Protein AF-A0A6P0YPB2-F1 (afdb_monomer_lite)

Structure (mmCIF, N/CA/C/O backbone):
data_AF-A0A6P0YPB2-F1
#
_entry.id   AF-A0A6P0YPB2-F1
#
loop_
_atom_site.group_PDB
_atom_site.id
_atom_site.type_symbol
_atom_site.label_atom_id
_atom_site.label_alt_id
_atom_site.label_comp_id
_atom_site.label_asym_id
_atom_site.label_entity_id
_atom_site.label_seq_id
_atom_site.pdbx_PDB_ins_code
_atom_site.Cartn_x
_atom_site.Cartn_y
_atom_site.Cartn_z
_atom_site.occupancy
_atom_site.B_iso_or_equiv
_atom_site.auth_seq_id
_atom_site.auth_comp_id
_atom_site.auth_asym_id
_atom_site.auth_atom_id
_atom_site.pdbx_PDB_model_num
ATOM 1 N N . ALA A 1 1 ? -18.492 -6.030 -13.893 1.00 47.81 1 ALA A N 1
ATOM 2 C CA . ALA A 1 1 ? -18.766 -5.772 -12.462 1.00 47.81 1 ALA A CA 1
ATOM 3 C C . ALA A 1 1 ? -17.529 -5.130 -11.842 1.00 47.81 1 ALA A C 1
ATOM 5 O O . ALA A 1 1 ? -16.441 -5.463 -12.289 1.00 47.81 1 ALA A O 1
ATOM 6 N N . LYS A 1 2 ? -17.660 -4.211 -10.874 1.00 74.00 2 LYS A N 1
ATOM 7 C CA . LYS A 1 2 ? -16.508 -3.718 -10.097 1.00 74.00 2 LYS A CA 1
ATOM 8 C C . LYS A 1 2 ? -16.236 -4.744 -8.982 1.00 74.00 2 LYS A C 1
ATOM 10 O O . LYS A 1 2 ? -17.021 -4.775 -8.036 1.00 74.00 2 LYS A O 1
ATOM 15 N N . PRO A 1 3 ? -15.212 -5.608 -9.094 1.00 81.25 3 PRO A N 1
ATOM 16 C CA . PRO A 1 3 ? -15.148 -6.856 -8.326 1.00 81.25 3 PRO A CA 1
ATOM 17 C C . PRO A 1 3 ? -15.041 -6.658 -6.804 1.00 81.25 3 PRO A C 1
ATOM 19 O O . PRO A 1 3 ? -15.487 -7.515 -6.053 1.00 81.25 3 PRO A O 1
ATOM 22 N N . VAL A 1 4 ? -14.535 -5.509 -6.344 1.00 94.19 4 VAL A N 1
ATOM 23 C CA . VAL A 1 4 ? -14.344 -5.214 -4.909 1.00 94.19 4 VAL A CA 1
ATOM 24 C C . VAL A 1 4 ? -15.489 -4.388 -4.302 1.00 94.19 4 VAL A C 1
ATOM 26 O O . VAL A 1 4 ? -15.605 -4.308 -3.085 1.00 94.19 4 VAL A O 1
ATOM 29 N N . MET A 1 5 ? -16.387 -3.798 -5.103 1.00 96.19 5 MET A N 1
ATOM 30 C CA . MET A 1 5 ? -17.449 -2.928 -4.559 1.00 96.19 5 MET A CA 1
ATOM 31 C C . MET A 1 5 ? -18.395 -3.631 -3.574 1.00 96.19 5 MET A C 1
ATOM 33 O O . MET A 1 5 ? -18.682 -3.035 -2.541 1.00 96.19 5 MET A O 1
ATOM 37 N N . PRO A 1 6 ? -18.818 -4.893 -3.795 1.00 96.56 6 PRO A N 1
ATOM 38 C CA . PRO A 1 6 ? -19.621 -5.600 -2.797 1.00 96.56 6 PRO A CA 1
ATOM 39 C C . PRO A 1 6 ? -18.890 -5.788 -1.458 1.00 96.56 6 PRO A C 1
ATOM 41 O O . PRO A 1 6 ? -19.513 -5.727 -0.399 1.00 96.56 6 PRO A O 1
ATOM 44 N N . ILE A 1 7 ? -17.565 -5.987 -1.493 1.00 97.06 7 ILE A N 1
ATOM 45 C CA . ILE A 1 7 ? -16.723 -6.082 -0.291 1.00 97.06 7 ILE A CA 1
ATOM 46 C C . ILE A 1 7 ? -16.692 -4.723 0.418 1.00 97.06 7 ILE A C 1
ATOM 48 O O . ILE A 1 7 ? -16.933 -4.648 1.621 1.00 97.06 7 ILE A O 1
ATOM 52 N N . PHE A 1 8 ? -16.465 -3.643 -0.330 1.00 97.50 8 PHE A N 1
ATOM 53 C CA . PHE A 1 8 ? -16.495 -2.280 0.199 1.00 97.50 8 PHE A CA 1
ATOM 54 C C . PHE A 1 8 ? -17.836 -1.950 0.870 1.00 97.50 8 PHE A C 1
ATOM 56 O O . PHE A 1 8 ? -17.861 -1.579 2.039 1.00 97.50 8 PHE A O 1
ATOM 63 N N . GLU A 1 9 ? -18.956 -2.152 0.173 1.00 96.88 9 GLU A N 1
ATOM 64 C CA . GLU A 1 9 ? -20.307 -1.850 0.669 1.00 96.88 9 GLU A CA 1
ATOM 65 C C . GLU A 1 9 ? -20.684 -2.681 1.904 1.00 96.88 9 GLU A C 1
ATOM 67 O O . GLU A 1 9 ? -21.421 -2.212 2.775 1.00 96.88 9 GLU A O 1
ATOM 72 N N . LYS A 1 10 ? -20.183 -3.920 2.004 1.00 97.44 10 LYS A N 1
ATOM 73 C CA . LYS A 1 10 ? -20.331 -4.765 3.198 1.00 97.44 10 LYS A CA 1
ATOM 74 C C . LYS A 1 10 ? -19.641 -4.127 4.405 1.00 97.44 10 LYS A C 1
ATOM 76 O O . LYS A 1 10 ? -20.263 -4.014 5.460 1.00 97.44 10 LYS A O 1
ATOM 81 N N . HIS A 1 11 ? -18.381 -3.722 4.254 1.00 98.25 11 HIS A N 1
ATOM 82 C CA . HIS A 1 11 ? -17.545 -3.265 5.370 1.00 98.25 11 HIS A CA 1
ATOM 83 C C . HIS A 1 11 ? -17.770 -1.801 5.747 1.00 98.25 11 HIS A C 1
ATOM 85 O O . HIS A 1 11 ? -17.749 -1.473 6.932 1.00 98.25 11 HIS A O 1
ATOM 91 N N . GLN A 1 12 ? -18.084 -0.933 4.780 1.00 97.19 12 GLN A N 1
ATOM 92 C CA . GLN A 1 12 ? -18.343 0.494 5.007 1.00 97.19 12 GLN A CA 1
ATOM 93 C C . GLN A 1 12 ? -19.475 0.739 6.021 1.00 97.19 12 GLN A C 1
ATOM 95 O O . GLN A 1 12 ? -19.460 1.736 6.737 1.00 97.19 12 GLN A O 1
ATOM 100 N N . LYS A 1 13 ? -20.432 -0.191 6.143 1.00 96.75 13 LYS A N 1
ATOM 101 C CA . LYS A 1 13 ? -21.529 -0.117 7.126 1.00 96.75 13 LYS A CA 1
ATOM 102 C C . LYS A 1 13 ? -21.042 -0.055 8.577 1.00 96.75 13 LYS A C 1
ATOM 104 O O . LYS A 1 13 ? -21.693 0.586 9.392 1.00 96.75 13 LYS A O 1
ATOM 109 N N . ASN A 1 14 ? -19.918 -0.709 8.880 1.00 97.25 14 ASN A N 1
ATOM 110 C CA . ASN A 1 14 ? -19.324 -0.755 10.222 1.00 97.25 14 ASN A CA 1
ATOM 111 C C . ASN A 1 14 ? -18.044 0.090 10.336 1.00 97.25 14 ASN A C 1
ATOM 113 O O . ASN A 1 14 ? -17.525 0.276 11.432 1.00 97.25 14 ASN A O 1
ATOM 117 N N . LEU A 1 15 ? -17.526 0.587 9.210 1.00 97.56 15 LEU A N 1
ATOM 118 C CA . LEU A 1 15 ? -16.287 1.356 9.109 1.00 97.56 15 LEU A CA 1
ATOM 119 C C . LEU A 1 15 ? -16.591 2.720 8.461 1.00 97.56 15 LEU A C 1
ATOM 121 O O . LEU A 1 15 ? -16.384 2.887 7.255 1.00 97.56 15 LEU A O 1
ATOM 125 N N . PRO A 1 16 ? -17.122 3.692 9.229 1.00 96.12 16 PRO A N 1
ATOM 126 C CA . PRO A 1 16 ? -17.513 4.992 8.696 1.00 96.12 16 PRO A CA 1
ATOM 127 C C . PRO A 1 16 ? -16.297 5.802 8.237 1.00 96.12 16 PRO A C 1
ATOM 129 O O . PRO A 1 16 ? -15.174 5.582 8.699 1.00 96.12 16 PRO A O 1
ATOM 132 N N . TRP A 1 17 ? -16.546 6.773 7.355 1.00 96.88 17 TRP A N 1
ATOM 133 C CA . TRP A 1 17 ? -15.514 7.638 6.784 1.00 96.88 17 TRP A CA 1
ATOM 134 C C . TRP A 1 17 ? -14.694 8.355 7.867 1.00 96.88 17 TRP A C 1
ATOM 136 O O . TRP A 1 17 ? -15.245 9.016 8.746 1.00 96.88 17 TRP A O 1
ATOM 146 N N . GLY A 1 18 ? -13.367 8.249 7.778 1.00 95.25 18 GLY A N 1
ATOM 147 C CA . GLY A 1 18 ? -12.412 8.735 8.780 1.00 95.25 18 GLY A CA 1
ATOM 148 C C . GLY A 1 18 ? -12.200 10.253 8.839 1.00 95.25 18 GLY A C 1
ATOM 149 O O . GLY A 1 18 ? -11.283 10.701 9.529 1.00 95.25 18 GLY A O 1
ATOM 150 N N . GLY A 1 19 ? -13.001 11.044 8.123 1.00 93.94 19 GLY A N 1
ATOM 151 C CA . GLY A 1 19 ? -12.907 12.507 8.085 1.00 93.94 19 GLY A CA 1
ATOM 152 C C . GLY A 1 19 ? -11.908 13.017 7.048 1.00 93.94 19 GLY A C 1
ATOM 153 O O . GLY A 1 19 ? -11.763 12.416 5.984 1.00 93.94 19 GLY A O 1
ATOM 154 N N . ASP A 1 20 ? -11.242 14.130 7.352 1.00 93.75 20 ASP A N 1
ATOM 155 C CA . ASP A 1 20 ? -10.365 14.826 6.406 1.00 93.75 20 ASP A CA 1
ATOM 156 C C . ASP A 1 20 ? -9.314 13.902 5.789 1.00 93.75 20 ASP A C 1
ATOM 158 O O . ASP A 1 20 ? -8.707 13.058 6.463 1.00 93.75 20 ASP A O 1
ATOM 162 N N . PHE A 1 21 ? -9.116 14.086 4.485 1.00 90.19 21 PHE A N 1
ATOM 163 C CA . PHE A 1 21 ? -8.234 13.278 3.667 1.00 90.19 21 PHE A CA 1
ATOM 164 C C . PHE A 1 21 ? -7.451 14.175 2.693 1.00 90.19 21 PHE A C 1
ATOM 166 O O . PHE A 1 21 ? -8.079 15.003 2.027 1.00 90.19 21 PHE A O 1
ATOM 173 N N . PRO A 1 22 ? -6.114 14.043 2.588 1.00 89.19 22 PRO A N 1
ATOM 174 C CA . PRO A 1 22 ? -5.307 14.915 1.736 1.00 89.19 22 PRO A CA 1
ATOM 175 C C . PRO A 1 22 ? -5.737 14.843 0.267 1.00 89.19 22 PRO A C 1
ATOM 177 O O . PRO A 1 22 ? -5.792 13.761 -0.316 1.00 89.19 22 PRO A O 1
ATOM 180 N N . GLU A 1 23 ? -6.015 15.996 -0.345 1.00 90.00 23 GLU A N 1
ATOM 181 C CA . GLU A 1 23 ? -6.486 16.074 -1.735 1.00 90.00 23 GLU A CA 1
ATOM 182 C C . GLU A 1 23 ? -5.468 15.485 -2.720 1.00 90.00 23 GLU A C 1
ATOM 184 O O . GLU A 1 23 ? -5.815 14.666 -3.566 1.00 90.00 23 GLU A O 1
ATOM 189 N N . GLU A 1 24 ? -4.186 15.803 -2.533 1.00 89.94 24 GLU A N 1
ATOM 190 C CA . GLU A 1 24 ? -3.077 15.272 -3.338 1.00 89.94 24 GLU A CA 1
ATOM 191 C C . GLU A 1 24 ? -2.980 13.738 -3.320 1.00 89.94 24 GLU A C 1
ATOM 193 O O . GLU A 1 24 ? -2.527 13.134 -4.298 1.00 89.94 24 GLU A O 1
ATOM 198 N N . ALA A 1 25 ? -3.446 13.101 -2.240 1.00 91.31 25 ALA A N 1
ATOM 199 C CA . ALA A 1 25 ? -3.422 11.657 -2.086 1.00 91.31 25 ALA A CA 1
ATOM 200 C C . ALA A 1 25 ? -4.564 10.979 -2.856 1.00 91.31 25 ALA A C 1
ATOM 202 O O . ALA A 1 25 ? -4.420 9.818 -3.232 1.00 91.31 25 ALA A O 1
ATOM 203 N N . GLN A 1 26 ? -5.680 11.677 -3.115 1.00 92.38 2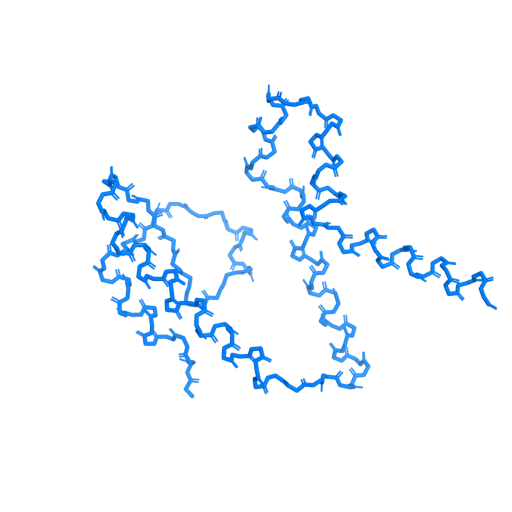6 GLN A N 1
ATOM 204 C CA . GLN A 1 26 ? -6.927 11.090 -3.635 1.00 92.38 26 GLN A CA 1
ATOM 205 C C . GLN A 1 26 ? -6.733 10.315 -4.940 1.00 92.38 26 GLN A C 1
ATOM 207 O O . GLN A 1 26 ? -7.339 9.262 -5.120 1.00 92.38 26 GLN A O 1
ATOM 212 N N . GLN A 1 27 ? -5.840 10.786 -5.814 1.00 94.31 27 GLN A N 1
ATOM 213 C CA . GLN A 1 27 ? -5.534 10.140 -7.094 1.00 94.31 27 GLN A CA 1
ATOM 214 C C . GLN A 1 27 ? -5.000 8.700 -6.960 1.00 94.31 27 GLN A C 1
ATOM 216 O O . GLN A 1 27 ? -5.053 7.936 -7.921 1.00 94.31 27 GLN A O 1
ATOM 221 N N . PHE A 1 28 ? -4.488 8.322 -5.784 1.00 95.31 28 PHE A N 1
ATOM 222 C CA . PHE A 1 28 ? -3.923 6.998 -5.519 1.00 95.31 28 PHE A CA 1
ATOM 223 C C . PHE A 1 28 ? -4.916 6.025 -4.874 1.00 95.31 28 PHE A C 1
ATOM 225 O O . PHE A 1 28 ? -4.569 4.868 -4.636 1.00 95.31 28 PHE A O 1
ATOM 232 N N . PHE A 1 29 ? -6.148 6.460 -4.594 1.00 94.69 29 PHE A N 1
ATOM 233 C CA . PHE A 1 29 ? -7.158 5.636 -3.935 1.00 94.69 29 PHE A CA 1
ATOM 234 C C . PHE A 1 29 ? -8.278 5.250 -4.893 1.00 94.69 29 PHE A C 1
ATOM 236 O O . PHE A 1 29 ? -8.797 6.052 -5.667 1.00 94.69 29 PHE A O 1
ATOM 243 N N . SER A 1 30 ? -8.667 3.977 -4.833 1.00 95.06 30 SER A N 1
ATOM 244 C CA . SER A 1 30 ? -9.773 3.461 -5.637 1.00 95.06 30 SER A CA 1
ATOM 245 C C . SER A 1 30 ? -11.136 3.887 -5.066 1.00 95.06 30 SER A C 1
ATOM 247 O O . SER A 1 30 ? -11.234 4.214 -3.882 1.00 95.06 30 SER A O 1
ATOM 249 N N . PRO A 1 31 ? -12.231 3.759 -5.840 1.00 94.75 31 PRO A N 1
ATOM 250 C CA . PRO A 1 31 ? -13.591 3.936 -5.322 1.00 94.75 31 PRO A CA 1
ATOM 251 C C . PRO A 1 31 ? -13.966 3.004 -4.157 1.00 94.75 31 PRO A C 1
ATOM 253 O O . PRO A 1 31 ? -14.949 3.261 -3.474 1.00 94.75 31 PRO A O 1
ATOM 256 N N . ALA A 1 32 ? -13.211 1.921 -3.944 1.00 96.31 32 ALA A N 1
ATOM 257 C CA . ALA A 1 32 ? -13.395 0.962 -2.857 1.00 96.31 32 ALA A CA 1
ATOM 258 C C . ALA A 1 32 ? -12.432 1.227 -1.680 1.00 96.31 32 ALA A C 1
ATOM 260 O O . ALA A 1 32 ? -12.021 0.294 -0.991 1.00 96.31 32 ALA A 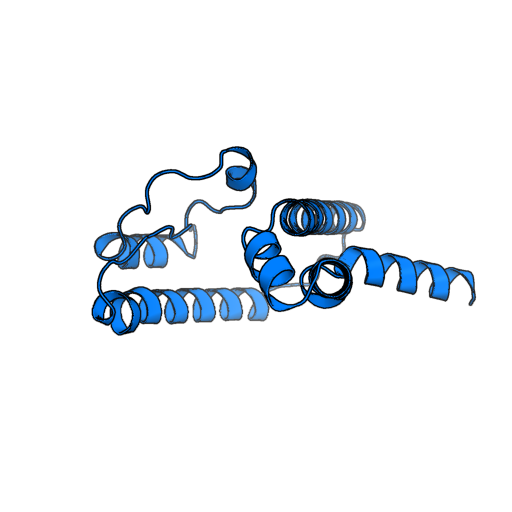O 1
ATOM 261 N N . PHE A 1 33 ? -12.008 2.474 -1.469 1.00 96.06 33 PHE A N 1
ATOM 262 C CA . PHE A 1 33 ? -11.111 2.844 -0.376 1.00 96.06 33 PHE A CA 1
ATOM 263 C C . PHE A 1 33 ? -11.837 2.904 0.976 1.00 96.06 33 PHE A C 1
ATOM 265 O O . PHE A 1 33 ? -12.722 3.733 1.181 1.00 96.06 33 PHE A O 1
ATOM 272 N N . LEU A 1 34 ? -11.423 2.053 1.921 1.00 96.94 34 LEU A N 1
ATOM 273 C CA . LEU A 1 34 ? -11.868 2.105 3.315 1.00 96.94 34 LEU A CA 1
ATOM 274 C C . LEU A 1 34 ? -10.929 2.982 4.153 1.00 96.94 34 LEU A C 1
ATOM 276 O O . LEU A 1 34 ? -9.889 2.528 4.626 1.00 96.94 34 LEU A O 1
ATOM 280 N N . TRP A 1 35 ? -11.333 4.234 4.358 1.00 96.81 35 TRP A N 1
ATOM 281 C CA . TRP A 1 35 ? -10.710 5.166 5.297 1.00 96.81 35 TRP A CA 1
ATOM 282 C C . TRP A 1 35 ? -11.585 5.329 6.531 1.00 96.81 35 TRP A C 1
ATOM 284 O O . TRP A 1 35 ? -12.720 5.792 6.429 1.00 96.81 35 TRP A O 1
ATOM 294 N N . THR A 1 36 ? -11.063 4.974 7.701 1.00 97.19 36 THR A N 1
ATOM 295 C CA . THR A 1 36 ? -11.817 5.012 8.956 1.00 97.19 36 THR A CA 1
ATOM 296 C C . THR A 1 36 ? -10.886 5.234 10.146 1.00 97.19 36 THR A C 1
ATOM 298 O O . THR A 1 36 ? -9.691 4.948 10.068 1.00 97.19 36 THR A O 1
ATOM 301 N N . ARG A 1 37 ? -11.426 5.757 11.251 1.00 96.44 37 ARG A N 1
ATOM 302 C CA . ARG A 1 37 ? -10.699 6.002 12.508 1.00 96.44 37 ARG A CA 1
ATOM 303 C C . ARG A 1 37 ? -11.473 5.379 13.678 1.00 96.44 37 ARG A C 1
ATOM 305 O O . ARG A 1 37 ? -12.212 6.095 14.353 1.00 96.44 37 ARG A O 1
ATOM 312 N N . PRO A 1 38 ? -11.366 4.059 13.905 1.00 95.44 38 PRO A N 1
ATOM 313 C CA . PRO A 1 38 ? -12.070 3.400 14.998 1.00 95.44 38 PRO A CA 1
ATOM 314 C C . PRO A 1 38 ? -11.546 3.902 16.348 1.00 95.44 38 PRO A C 1
ATOM 316 O O . PRO A 1 38 ? -10.339 4.039 16.532 1.00 95.44 38 PRO A O 1
ATOM 319 N N . SER A 1 39 ? -12.447 4.165 17.293 1.00 93.25 39 SER A N 1
ATOM 320 C CA . SER A 1 39 ? -12.099 4.592 18.656 1.00 93.25 39 SER A CA 1
ATOM 321 C C . SER A 1 39 ? -11.922 3.428 19.631 1.00 93.25 39 SER A C 1
ATOM 323 O O . SER A 1 39 ? -11.299 3.593 20.675 1.00 93.25 39 SER A O 1
ATOM 325 N N . GLU A 1 40 ? -12.478 2.260 19.306 1.00 95.94 40 GLU A N 1
ATOM 326 C CA . GLU A 1 40 ? -12.489 1.081 20.170 1.00 95.94 40 GLU A CA 1
ATOM 327 C C . GLU A 1 40 ? -11.630 -0.040 19.588 1.00 95.94 40 GLU A C 1
ATOM 329 O O . GLU A 1 40 ? -11.745 -0.376 18.406 1.00 95.94 40 GLU A O 1
ATOM 334 N N . THR A 1 41 ? -10.827 -0.684 20.439 1.00 96.56 41 THR A N 1
ATOM 335 C CA . THR A 1 41 ? -10.003 -1.841 20.056 1.00 96.56 41 THR A CA 1
ATOM 336 C C . THR A 1 41 ? -10.843 -2.969 19.464 1.00 96.56 41 THR A C 1
ATOM 338 O O . THR A 1 41 ? -10.455 -3.555 18.457 1.00 96.56 41 THR A O 1
ATOM 341 N N . LEU A 1 42 ? -12.037 -3.216 20.015 1.00 97.44 42 LEU A N 1
ATOM 342 C CA . LEU A 1 42 ? -12.926 -4.273 19.534 1.00 97.44 42 LEU A CA 1
ATOM 343 C C . LEU A 1 42 ? -13.314 -4.077 18.060 1.00 97.44 42 LEU A C 1
ATOM 345 O O . LEU A 1 42 ? -13.379 -5.049 17.310 1.00 97.44 42 LEU A O 1
ATOM 349 N N . ALA A 1 43 ? -13.524 -2.834 17.615 1.00 97.12 43 ALA A N 1
ATOM 350 C CA . ALA A 1 43 ? -13.827 -2.538 16.215 1.00 97.12 43 ALA A CA 1
ATOM 351 C C . ALA A 1 43 ? -12.636 -2.845 15.289 1.00 97.12 43 ALA A C 1
ATOM 353 O O . ALA A 1 43 ? -12.833 -3.248 14.141 1.00 97.12 43 ALA A O 1
ATOM 354 N N . VAL A 1 44 ? -11.403 -2.700 15.786 1.00 97.62 44 VAL A N 1
ATOM 355 C CA . VAL A 1 44 ? -10.188 -3.078 15.052 1.00 97.62 44 VAL A CA 1
ATOM 356 C C . VAL A 1 44 ? -10.067 -4.600 14.959 1.00 97.62 44 VAL A C 1
ATOM 358 O O . VAL A 1 44 ? -9.910 -5.147 13.869 1.00 97.62 44 VAL A O 1
ATOM 361 N N . GLU A 1 45 ? -10.201 -5.290 16.090 1.00 98.06 45 GLU A N 1
ATOM 362 C CA . GLU A 1 45 ? -10.068 -6.750 16.188 1.00 98.06 45 GLU A CA 1
ATOM 363 C C . GLU A 1 45 ? -11.164 -7.511 15.430 1.00 98.06 45 GLU A C 1
ATOM 365 O O . GLU A 1 45 ? -10.968 -8.664 15.052 1.00 98.06 45 GLU A O 1
ATOM 370 N N . THR A 1 46 ? -12.308 -6.867 15.182 1.00 98.12 46 THR A N 1
ATOM 371 C CA . THR A 1 46 ? -13.442 -7.457 14.462 1.00 98.12 46 THR A CA 1
ATOM 372 C C . THR A 1 46 ? -13.614 -6.844 13.074 1.00 98.12 46 THR A C 1
ATOM 374 O O . THR A 1 46 ? -13.209 -7.440 12.082 1.00 98.12 46 THR A O 1
ATOM 377 N N . HIS A 1 47 ? -14.198 -5.651 12.961 1.00 98.25 47 HIS A N 1
ATOM 378 C CA . HIS A 1 47 ? -14.596 -5.064 11.680 1.00 98.25 47 HIS A CA 1
ATOM 379 C C . HIS A 1 47 ? -13.411 -4.743 10.766 1.00 98.25 47 HIS A C 1
ATOM 381 O O . HIS A 1 47 ? -13.458 -5.073 9.581 1.00 98.25 47 HIS A O 1
ATOM 387 N N . VAL A 1 48 ? -12.340 -4.143 11.298 1.00 98.44 48 VAL A N 1
ATOM 388 C CA . VAL A 1 48 ? -11.136 -3.865 10.495 1.00 98.44 48 VAL A CA 1
ATOM 389 C C . VAL A 1 48 ? -10.448 -5.167 10.100 1.00 98.44 48 VAL A C 1
ATOM 391 O O . VAL A 1 48 ? -10.051 -5.312 8.947 1.00 98.44 48 VAL A O 1
ATOM 394 N N . PHE A 1 49 ? -10.344 -6.134 11.015 1.00 98.56 49 PHE A N 1
ATOM 395 C CA . PHE A 1 49 ? -9.727 -7.425 10.719 1.00 98.56 49 PHE A CA 1
ATOM 396 C C . PHE A 1 49 ? -10.498 -8.226 9.656 1.00 98.56 49 PHE A C 1
ATOM 398 O O . PHE A 1 49 ? -9.892 -8.786 8.742 1.00 98.56 49 PHE A O 1
ATOM 405 N N . GLU A 1 50 ? -11.831 -8.242 9.708 1.00 98.62 50 GLU A N 1
ATOM 406 C CA . GLU A 1 50 ? -12.654 -8.864 8.664 1.00 98.62 50 GLU A CA 1
ATOM 407 C C . GLU A 1 50 ? -12.511 -8.145 7.315 1.00 98.62 50 GLU A C 1
ATOM 409 O O . GLU A 1 50 ? -12.367 -8.803 6.283 1.00 98.62 50 GLU A O 1
ATOM 414 N N . ALA A 1 51 ? -12.483 -6.807 7.306 1.00 98.44 51 ALA A N 1
ATOM 415 C CA . ALA A 1 51 ? -12.234 -6.037 6.088 1.00 98.44 51 ALA A CA 1
ATOM 416 C C . ALA A 1 51 ? -10.849 -6.335 5.501 1.00 98.44 51 ALA A C 1
ATOM 418 O O . ALA A 1 51 ? -10.726 -6.568 4.299 1.00 98.44 51 ALA A O 1
ATOM 419 N N . PHE A 1 52 ? -9.819 -6.405 6.346 1.00 98.56 52 PHE A N 1
ATOM 420 C CA . PHE A 1 52 ? -8.464 -6.770 5.947 1.00 98.56 52 PHE A CA 1
ATOM 421 C C . PHE A 1 52 ? -8.426 -8.136 5.251 1.00 98.56 52 PHE A C 1
ATOM 423 O O . PHE A 1 52 ? -7.888 -8.239 4.148 1.00 98.56 52 PHE A O 1
ATOM 430 N N . LYS A 1 53 ? -9.038 -9.169 5.847 1.00 98.56 53 LYS A N 1
ATOM 431 C CA . LYS A 1 53 ? -9.079 -10.518 5.259 1.00 98.56 53 LYS A CA 1
ATOM 432 C C . LYS A 1 53 ? -9.775 -10.533 3.901 1.00 98.56 53 LYS A C 1
ATOM 434 O O . LYS A 1 53 ? -9.241 -11.110 2.958 1.00 98.56 53 LYS A O 1
ATOM 439 N N . ASP A 1 54 ? -10.938 -9.894 3.783 1.00 98.38 54 ASP A N 1
ATOM 440 C CA . ASP A 1 54 ? -11.697 -9.892 2.528 1.00 98.38 54 ASP A CA 1
ATOM 441 C C . ASP A 1 54 ? -10.950 -9.150 1.406 1.00 98.38 54 ASP A C 1
ATOM 443 O O . ASP A 1 54 ? -10.886 -9.644 0.278 1.00 98.38 54 ASP A O 1
ATOM 447 N N . TYR A 1 55 ? -10.336 -7.997 1.703 1.00 98.12 55 TYR A N 1
ATOM 448 C CA . TYR A 1 55 ? -9.522 -7.263 0.726 1.00 98.12 55 TYR A CA 1
ATOM 449 C C . TYR A 1 55 ? -8.265 -8.041 0.330 1.00 98.12 55 TYR A C 1
ATOM 451 O O . TYR A 1 55 ? -7.917 -8.069 -0.852 1.00 98.12 55 TYR A O 1
ATOM 459 N N . LEU A 1 56 ? -7.604 -8.703 1.285 1.00 98.19 56 LEU A N 1
ATOM 460 C CA . LEU A 1 56 ? -6.427 -9.523 1.012 1.00 98.19 56 LEU A CA 1
ATOM 461 C C . LEU A 1 56 ? -6.773 -10.730 0.130 1.00 98.19 56 LEU A C 1
ATOM 463 O O . LEU A 1 56 ? -6.078 -10.983 -0.851 1.00 98.19 56 LEU A O 1
ATOM 467 N N . HIS A 1 57 ? -7.865 -11.442 0.425 1.00 97.94 57 HIS A N 1
ATOM 468 C CA . HIS A 1 57 ? -8.329 -12.548 -0.414 1.00 97.94 57 HIS A CA 1
ATOM 469 C C . HIS A 1 57 ? -8.675 -12.086 -1.832 1.00 97.94 57 HIS A C 1
ATOM 471 O O . HIS A 1 57 ? -8.276 -12.736 -2.798 1.00 97.94 57 HIS A O 1
ATOM 477 N N . ALA A 1 58 ? -9.364 -10.949 -1.974 1.00 97.25 58 ALA A N 1
ATOM 478 C CA . ALA A 1 58 ? -9.669 -10.384 -3.286 1.00 97.25 58 ALA A CA 1
ATOM 479 C C . ALA A 1 58 ? -8.395 -10.014 -4.060 1.00 97.25 58 ALA A C 1
ATOM 481 O O . ALA A 1 58 ? -8.272 -10.346 -5.237 1.00 97.25 58 ALA A O 1
ATOM 482 N N . TYR A 1 59 ? -7.425 -9.379 -3.393 1.00 97.38 59 TYR A N 1
ATOM 483 C CA . TYR A 1 59 ? -6.141 -9.028 -3.995 1.00 97.38 59 TYR A CA 1
ATOM 484 C C . TYR A 1 59 ? -5.375 -10.263 -4.483 1.00 97.38 59 TYR A C 1
ATOM 486 O O . TYR A 1 59 ? -4.938 -10.294 -5.631 1.00 97.38 59 TYR A O 1
ATOM 494 N N . ILE A 1 60 ? -5.270 -11.306 -3.652 1.00 97.94 60 ILE A N 1
ATOM 495 C CA . ILE A 1 60 ? -4.637 -12.578 -4.034 1.00 97.94 60 ILE A CA 1
ATOM 496 C C . ILE A 1 60 ? -5.358 -13.208 -5.231 1.00 97.94 60 ILE A C 1
ATOM 498 O O . ILE A 1 60 ? -4.695 -13.700 -6.143 1.00 97.94 60 ILE A O 1
ATOM 502 N N . GLY A 1 61 ? -6.693 -13.143 -5.271 1.00 97.06 61 GLY A N 1
ATOM 503 C CA . GLY A 1 61 ? -7.475 -13.580 -6.426 1.00 97.06 61 GLY A CA 1
ATOM 504 C C . GLY A 1 61 ? -7.059 -12.851 -7.706 1.00 97.06 61 GLY A C 1
ATOM 505 O O . GLY A 1 61 ? -6.712 -13.504 -8.690 1.00 97.06 61 GLY A O 1
ATOM 506 N N . PHE A 1 62 ? -6.973 -11.515 -7.675 1.00 96.69 62 PHE A N 1
ATOM 507 C CA . PHE A 1 62 ? -6.524 -10.736 -8.837 1.00 96.69 62 PHE A CA 1
ATOM 508 C C . PHE A 1 62 ? -5.104 -11.084 -9.268 1.00 96.69 62 PHE A C 1
ATOM 510 O O . PHE A 1 62 ? -4.856 -11.204 -10.462 1.00 96.69 62 PHE A O 1
ATOM 517 N N . VAL A 1 63 ? -4.184 -11.274 -8.321 1.00 97.38 63 VAL A N 1
ATOM 518 C CA . VAL A 1 63 ? -2.810 -11.691 -8.630 1.00 97.38 63 VAL A CA 1
ATOM 519 C C . VAL A 1 63 ? -2.793 -13.071 -9.290 1.00 97.38 63 VAL A C 1
ATOM 521 O O . VAL A 1 63 ? -2.054 -13.272 -10.248 1.00 97.38 63 VAL A O 1
ATOM 524 N N . SER A 1 64 ? -3.627 -14.005 -8.825 1.00 97.62 64 SER A N 1
ATOM 525 C CA . SER A 1 64 ? -3.698 -15.365 -9.376 1.00 97.62 64 SER A CA 1
ATOM 526 C C . SER A 1 64 ? -4.264 -15.417 -10.800 1.00 97.62 64 SER A C 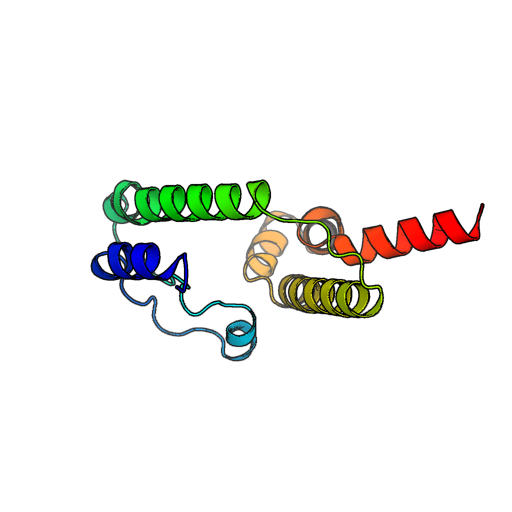1
ATOM 528 O O . SER A 1 64 ? -3.877 -16.274 -11.592 1.00 97.62 64 SER A O 1
ATOM 530 N N . GLU A 1 65 ? -5.156 -14.484 -11.135 1.00 96.88 65 GLU A N 1
ATOM 531 C CA . GLU A 1 65 ? -5.803 -14.378 -12.447 1.00 96.88 65 GLU A CA 1
ATOM 532 C C . GLU A 1 65 ? -5.071 -13.428 -13.407 1.00 96.88 65 GLU A C 1
ATOM 534 O O . GLU A 1 65 ? -5.370 -13.403 -14.607 1.00 96.88 65 GLU A O 1
ATOM 539 N N . ALA A 1 66 ? -4.125 -12.632 -12.899 1.00 97.31 66 ALA A N 1
ATOM 540 C CA . ALA A 1 66 ? -3.399 -11.647 -13.681 1.00 97.31 66 ALA A CA 1
ATOM 541 C C . ALA A 1 66 ? -2.604 -12.316 -14.807 1.00 97.31 66 ALA A C 1
ATOM 543 O O . ALA A 1 66 ? -1.904 -13.311 -14.620 1.00 97.31 66 ALA A O 1
ATOM 544 N N . LYS A 1 67 ? -2.687 -11.724 -15.999 1.00 97.75 67 LYS A N 1
ATOM 545 C CA . LYS A 1 67 ? -1.883 -12.122 -17.156 1.00 97.75 67 LYS A CA 1
ATOM 546 C C . LYS A 1 67 ? -0.762 -11.109 -17.369 1.00 97.75 67 LYS A C 1
ATOM 548 O O . LYS A 1 67 ? -1.000 -9.919 -17.151 1.00 97.75 67 LYS A O 1
ATOM 553 N N . PRO A 1 68 ? 0.426 -11.541 -17.827 1.00 97.75 68 PRO A N 1
ATOM 554 C CA . PRO A 1 68 ? 1.497 -10.618 -18.168 1.00 97.75 68 PRO A CA 1
ATOM 555 C C . PRO A 1 68 ? 1.034 -9.575 -19.190 1.00 97.75 68 PRO A C 1
ATOM 557 O O . PRO A 1 68 ? 0.404 -9.914 -20.194 1.00 97.75 68 PRO A O 1
ATOM 560 N N . VAL A 1 69 ? 1.376 -8.313 -18.939 1.00 97.94 69 VAL A N 1
ATOM 561 C CA . VAL A 1 69 ? 1.270 -7.248 -19.939 1.00 97.94 69 VAL A CA 1
ATOM 562 C C . VAL A 1 69 ? 2.521 -7.325 -20.807 1.00 97.94 69 VAL A C 1
ATOM 564 O O . VAL A 1 69 ? 3.631 -7.302 -20.288 1.00 97.94 69 VAL A O 1
ATOM 567 N N . THR A 1 70 ? 2.350 -7.460 -22.120 1.00 97.50 70 THR A N 1
ATOM 568 C CA . THR A 1 70 ? 3.472 -7.613 -23.065 1.00 97.50 70 THR A CA 1
ATOM 569 C C . THR A 1 70 ? 3.632 -6.427 -24.006 1.00 97.50 70 THR A C 1
ATOM 571 O O . THR A 1 70 ? 4.618 -6.364 -24.732 1.00 97.50 70 THR A O 1
ATOM 574 N N . ASP A 1 71 ? 2.662 -5.513 -24.034 1.00 98.19 71 ASP A N 1
ATOM 575 C CA . ASP A 1 71 ? 2.743 -4.300 -24.842 1.00 98.19 71 ASP A CA 1
ATOM 576 C C . ASP A 1 71 ? 3.774 -3.328 -24.237 1.00 98.19 71 ASP A C 1
ATOM 578 O O . ASP A 1 71 ? 3.602 -2.913 -23.086 1.00 98.19 71 ASP A O 1
ATOM 582 N N . PRO A 1 72 ? 4.831 -2.943 -24.976 1.00 97.25 72 PRO A N 1
ATOM 583 C CA . PRO A 1 72 ? 5.871 -2.064 -24.453 1.00 97.25 72 PRO A CA 1
ATOM 584 C C . PRO A 1 72 ? 5.357 -0.694 -24.004 1.00 97.25 72 PRO A C 1
ATOM 586 O O . PRO A 1 72 ? 5.856 -0.164 -23.014 1.00 97.25 72 PRO A O 1
ATOM 589 N N . MET A 1 73 ? 4.365 -0.124 -24.698 1.00 97.69 73 MET A N 1
ATOM 590 C CA . MET A 1 73 ? 3.807 1.179 -24.317 1.00 97.69 73 MET A CA 1
ATOM 591 C C . MET A 1 73 ? 3.039 1.077 -22.997 1.00 97.69 73 MET A C 1
ATOM 593 O O . MET A 1 73 ? 3.303 1.843 -22.074 1.00 97.69 73 MET A O 1
ATOM 597 N N . ALA A 1 74 ? 2.171 0.070 -22.855 1.00 97.81 74 ALA A N 1
ATOM 598 C CA . ALA A 1 74 ? 1.484 -0.191 -21.594 1.00 97.81 74 ALA A CA 1
ATOM 599 C C . ALA A 1 74 ? 2.457 -0.458 -20.432 1.00 97.81 74 ALA A C 1
ATOM 601 O O . ALA A 1 74 ? 2.228 0.009 -19.318 1.00 97.81 74 ALA A O 1
ATOM 602 N N . LEU A 1 75 ? 3.555 -1.181 -20.673 1.00 97.56 75 LEU A N 1
ATOM 603 C CA . LEU A 1 75 ? 4.583 -1.419 -19.657 1.00 97.56 75 LEU A CA 1
ATOM 604 C C . LEU A 1 75 ? 5.259 -0.120 -19.197 1.00 97.56 75 LEU A C 1
ATOM 606 O O . LEU A 1 75 ? 5.438 0.071 -17.995 1.00 97.56 75 LEU A O 1
ATOM 610 N N . GLN A 1 76 ? 5.572 0.791 -20.122 1.00 96.88 76 GLN A N 1
ATOM 611 C CA . GLN A 1 76 ? 6.119 2.111 -19.786 1.00 96.88 76 GLN A CA 1
ATOM 612 C C . GLN A 1 76 ? 5.136 2.940 -18.951 1.00 96.88 76 GLN A C 1
ATOM 614 O O . GLN A 1 76 ? 5.531 3.550 -17.956 1.00 96.88 76 GLN A O 1
ATOM 619 N N . ASP A 1 77 ? 3.852 2.927 -19.310 1.00 98.06 77 ASP A N 1
ATOM 620 C CA . ASP A 1 77 ? 2.816 3.641 -18.563 1.00 98.06 77 ASP A CA 1
ATOM 621 C C . ASP A 1 77 ? 2.628 3.076 -17.146 1.00 98.06 77 ASP A C 1
ATOM 623 O O . ASP A 1 77 ? 2.460 3.842 -16.189 1.00 98.06 77 ASP A O 1
ATOM 627 N N . ILE A 1 78 ? 2.697 1.748 -16.995 1.00 97.75 78 ILE A N 1
ATOM 628 C CA . ILE A 1 78 ? 2.639 1.057 -15.699 1.00 97.75 78 ILE A CA 1
ATOM 629 C C . ILE A 1 78 ? 3.852 1.420 -14.838 1.00 97.75 78 ILE A C 1
ATOM 631 O O . ILE A 1 78 ? 3.663 1.804 -13.682 1.00 97.75 78 ILE A O 1
ATOM 635 N N . GLU A 1 79 ? 5.072 1.357 -15.383 1.00 97.00 79 GLU A N 1
ATOM 636 C CA . GLU A 1 79 ? 6.294 1.752 -14.664 1.00 97.00 79 GLU A CA 1
ATOM 637 C C . GLU A 1 79 ? 6.185 3.208 -14.193 1.00 97.00 79 GLU A C 1
ATOM 639 O O . GLU A 1 79 ? 6.374 3.511 -13.012 1.00 97.00 79 GLU A O 1
ATOM 644 N N . ALA A 1 80 ? 5.792 4.114 -15.092 1.00 97.38 80 ALA A N 1
ATOM 645 C CA . ALA A 1 80 ? 5.628 5.521 -14.766 1.00 97.38 80 ALA A CA 1
ATOM 646 C C . ALA A 1 80 ? 4.561 5.741 -13.678 1.00 97.38 80 ALA A C 1
ATOM 648 O O . ALA A 1 80 ? 4.739 6.594 -12.807 1.00 97.38 80 ALA A O 1
ATOM 649 N N . ALA A 1 81 ? 3.459 4.985 -13.694 1.00 97.19 81 ALA A N 1
ATOM 650 C CA . ALA A 1 81 ? 2.426 5.054 -12.663 1.00 97.19 81 ALA A CA 1
ATOM 651 C C . ALA A 1 81 ? 2.919 4.557 -11.297 1.00 97.19 81 ALA A C 1
ATOM 653 O O . ALA A 1 81 ? 2.678 5.224 -10.287 1.00 97.19 81 ALA A O 1
ATOM 654 N N . GLN A 1 82 ? 3.644 3.436 -11.263 1.00 97.69 82 GLN A N 1
ATOM 655 C CA . GLN A 1 82 ? 4.232 2.902 -10.033 1.00 97.69 82 GLN A CA 1
ATOM 656 C C . GLN A 1 82 ? 5.258 3.873 -9.440 1.00 97.69 82 GLN A C 1
ATOM 658 O O . GLN A 1 82 ? 5.183 4.192 -8.253 1.00 97.69 82 GLN A O 1
ATOM 663 N N . LEU A 1 83 ? 6.146 4.430 -10.270 1.00 97.31 83 LEU A N 1
ATOM 664 C CA . LEU A 1 83 ? 7.115 5.443 -9.845 1.00 97.31 83 LEU A CA 1
ATOM 665 C C . LEU A 1 83 ? 6.436 6.704 -9.300 1.00 97.31 83 LEU A C 1
ATOM 667 O O . LEU A 1 83 ? 6.863 7.225 -8.272 1.00 97.31 83 LEU A O 1
ATOM 671 N N . ARG A 1 84 ? 5.360 7.192 -9.936 1.00 97.00 84 ARG A N 1
ATOM 672 C CA . ARG A 1 84 ? 4.598 8.350 -9.426 1.00 97.00 84 ARG A CA 1
ATOM 673 C C . ARG A 1 84 ? 4.050 8.100 -8.020 1.00 97.00 84 ARG A C 1
ATOM 675 O O . ARG A 1 84 ? 4.203 8.962 -7.158 1.00 97.00 84 ARG A O 1
ATOM 682 N N . TYR A 1 85 ? 3.446 6.935 -7.780 1.00 96.81 85 TYR A N 1
ATOM 683 C CA . TYR A 1 85 ? 2.926 6.580 -6.456 1.00 96.81 85 TYR A CA 1
ATOM 684 C C . TYR A 1 85 ? 4.040 6.454 -5.410 1.00 96.81 85 TYR A C 1
ATOM 686 O O . TYR A 1 85 ? 3.923 7.003 -4.314 1.00 96.81 85 TYR A O 1
ATOM 694 N N . LEU A 1 86 ? 5.136 5.769 -5.746 1.00 96.62 86 LEU A N 1
ATOM 695 C CA . LEU A 1 86 ? 6.234 5.546 -4.807 1.00 96.62 86 LEU A CA 1
ATOM 696 C C . LEU A 1 86 ? 6.984 6.833 -4.468 1.00 96.62 86 LEU A C 1
ATOM 698 O O . LEU A 1 86 ? 7.272 7.053 -3.297 1.00 96.62 86 LEU A O 1
ATOM 702 N N . ARG A 1 87 ? 7.217 7.727 -5.437 1.00 95.94 87 ARG A N 1
ATOM 703 C CA . ARG A 1 87 ? 7.797 9.054 -5.170 1.00 95.94 87 ARG A CA 1
ATOM 704 C C . ARG A 1 87 ? 6.901 9.886 -4.255 1.00 95.94 87 ARG A C 1
ATOM 706 O O . ARG A 1 87 ? 7.395 10.468 -3.295 1.00 95.94 87 ARG A O 1
ATOM 713 N N . TYR A 1 88 ? 5.586 9.888 -4.502 1.00 96.00 88 TYR A N 1
ATOM 714 C CA . TYR A 1 88 ? 4.629 10.563 -3.623 1.00 96.00 88 TYR A CA 1
ATOM 715 C C . TYR A 1 88 ? 4.714 10.034 -2.187 1.00 96.00 88 TYR A C 1
ATOM 717 O O . TYR A 1 88 ? 4.852 10.813 -1.245 1.00 96.00 88 TYR A O 1
ATOM 725 N N . ARG A 1 89 ? 4.681 8.706 -2.014 1.00 96.12 89 ARG A N 1
ATOM 726 C CA . ARG A 1 89 ? 4.800 8.076 -0.697 1.00 96.12 89 ARG A CA 1
ATOM 727 C C . ARG A 1 89 ? 6.141 8.384 -0.043 1.00 96.12 89 ARG A C 1
ATOM 729 O O . ARG A 1 89 ? 6.146 8.795 1.107 1.00 96.12 89 ARG A O 1
ATOM 736 N N . ALA A 1 90 ? 7.248 8.277 -0.769 1.00 95.19 90 ALA A N 1
ATOM 737 C CA . ALA A 1 90 ? 8.570 8.588 -0.245 1.00 95.19 90 ALA A CA 1
ATOM 738 C C . ALA A 1 90 ? 8.692 10.053 0.202 1.00 95.19 90 ALA A C 1
ATOM 740 O O . ALA A 1 90 ? 9.349 10.335 1.195 1.00 95.19 90 ALA A O 1
ATOM 741 N N . GLU A 1 91 ? 8.035 11.005 -0.463 1.00 94.38 91 GLU A N 1
ATOM 742 C CA . GLU A 1 91 ? 8.077 12.418 -0.071 1.00 94.38 91 GLU A CA 1
ATOM 743 C C . GLU A 1 91 ? 7.089 12.768 1.059 1.00 94.3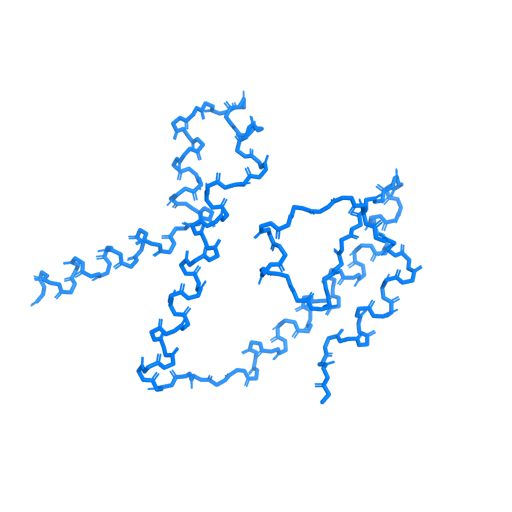8 91 GLU A C 1
ATOM 745 O O . GLU A 1 91 ? 7.397 13.588 1.925 1.00 94.38 91 GLU A O 1
ATOM 750 N N . LYS A 1 92 ? 5.904 12.152 1.078 1.00 93.62 92 LYS A N 1
ATOM 751 C CA . LYS A 1 92 ? 4.796 12.551 1.962 1.00 93.62 92 LYS A CA 1
ATOM 752 C C . LYS A 1 92 ? 4.457 11.533 3.050 1.00 93.62 92 LYS A C 1
ATOM 754 O O . LYS A 1 92 ? 3.427 11.697 3.702 1.00 93.62 92 LYS A O 1
ATOM 759 N N . ASP A 1 93 ? 5.274 10.494 3.262 1.00 92.00 93 ASP A N 1
ATOM 760 C CA . ASP A 1 93 ? 4.933 9.431 4.214 1.00 92.00 93 ASP A CA 1
ATOM 761 C C . ASP A 1 93 ? 4.671 10.000 5.628 1.00 92.00 93 ASP A C 1
ATOM 763 O O . ASP A 1 93 ? 5.580 10.580 6.239 1.00 92.00 93 ASP A O 1
ATOM 767 N N . PRO A 1 94 ? 3.457 9.821 6.189 1.00 92.25 94 PRO A N 1
ATOM 768 C CA . PRO A 1 94 ? 3.127 10.320 7.523 1.00 92.25 94 PRO A CA 1
ATOM 769 C C . PRO A 1 94 ? 4.010 9.737 8.637 1.00 92.25 94 PRO A C 1
ATOM 771 O O . PRO A 1 94 ? 4.146 10.353 9.696 1.00 92.25 94 PRO A O 1
ATOM 774 N N . ALA A 1 95 ? 4.625 8.568 8.421 1.00 93.44 95 ALA A N 1
ATOM 775 C CA . ALA A 1 95 ? 5.513 7.936 9.386 1.00 93.44 95 ALA A CA 1
ATOM 776 C C . ALA A 1 95 ? 6.889 8.610 9.462 1.00 93.44 95 ALA A C 1
ATOM 778 O O . ALA A 1 95 ? 7.558 8.441 10.480 1.00 93.44 95 ALA A O 1
ATOM 779 N N . ARG A 1 96 ? 7.307 9.410 8.464 1.00 97.50 96 ARG A N 1
ATOM 780 C CA . ARG A 1 96 ? 8.639 10.050 8.437 1.00 97.50 96 ARG A CA 1
ATOM 781 C C . ARG A 1 96 ? 8.949 10.785 9.740 1.00 97.50 96 ARG A C 1
ATOM 783 O O . ARG A 1 96 ? 9.975 10.529 10.353 1.00 97.50 96 ARG A O 1
ATOM 790 N N . GLY A 1 97 ? 8.044 11.641 10.222 1.00 96.94 97 GLY A N 1
ATOM 791 C CA . GLY A 1 97 ? 8.269 12.401 11.460 1.00 96.94 97 GLY A CA 1
ATOM 792 C C . GLY A 1 97 ? 8.430 11.513 12.702 1.00 96.94 97 GLY A C 1
ATOM 793 O O . GLY A 1 97 ? 9.266 11.789 13.564 1.00 96.94 97 GLY A O 1
ATOM 794 N N . MET A 1 98 ? 7.660 10.423 12.776 1.00 97.62 98 MET A N 1
ATOM 795 C CA . MET A 1 98 ? 7.767 9.433 13.849 1.00 97.62 98 MET A CA 1
ATOM 796 C C . MET A 1 98 ? 9.099 8.671 13.771 1.00 97.62 98 MET A C 1
ATOM 798 O O . MET A 1 98 ? 9.785 8.545 14.783 1.00 97.62 98 MET A O 1
ATOM 802 N N . LEU A 1 99 ? 9.481 8.201 12.581 1.00 97.81 99 LEU A N 1
ATOM 803 C CA . LEU A 1 99 ? 10.729 7.472 12.348 1.00 97.81 99 LEU A CA 1
ATOM 804 C C . LEU A 1 99 ? 11.950 8.350 12.644 1.00 97.81 99 LEU A C 1
ATOM 806 O O . LEU A 1 99 ? 12.817 7.925 13.405 1.00 97.81 99 LEU A O 1
ATOM 810 N N . THR A 1 100 ? 11.967 9.602 12.174 1.00 98.12 100 THR A N 1
ATOM 811 C CA . THR A 1 100 ? 13.059 10.551 12.442 1.00 98.12 100 THR A CA 1
ATOM 812 C C . THR A 1 100 ? 13.234 10.783 13.937 1.00 98.12 100 THR A C 1
ATOM 814 O O . THR A 1 100 ? 14.360 10.835 14.428 1.00 98.12 100 THR A O 1
ATOM 817 N N . ARG A 1 101 ? 12.131 10.881 14.690 1.00 98.06 101 ARG A N 1
ATOM 818 C CA . ARG A 1 101 ? 12.178 11.052 16.147 1.00 98.06 101 ARG A CA 1
ATOM 819 C C . ARG A 1 101 ? 12.765 9.832 16.866 1.00 98.06 101 ARG A C 1
ATOM 821 O O . ARG A 1 101 ? 13.412 10.015 17.894 1.00 98.06 101 ARG A O 1
ATOM 828 N N . PHE A 1 102 ? 12.521 8.617 16.375 1.00 97.81 102 PHE A N 1
ATOM 829 C CA . PHE A 1 102 ? 13.002 7.390 17.018 1.00 97.81 102 PHE A CA 1
ATOM 830 C C . PHE A 1 102 ? 14.413 6.981 16.592 1.00 97.81 102 PHE A C 1
ATOM 832 O O . PHE A 1 102 ? 15.168 6.486 17.426 1.00 97.81 102 PHE A O 1
ATOM 839 N N . TYR A 1 103 ? 14.764 7.181 15.323 1.00 98.19 103 TYR A N 1
ATOM 840 C CA . TYR A 1 103 ? 15.944 6.564 14.710 1.00 98.19 103 TYR A CA 1
ATOM 841 C C . TYR A 1 103 ? 16.902 7.562 14.051 1.00 98.19 103 TYR A C 1
ATOM 843 O O . TYR A 1 103 ? 17.971 7.171 13.592 1.00 98.19 103 TYR A O 1
ATOM 851 N N . GLY A 1 104 ? 16.554 8.850 14.037 1.00 98.25 104 GLY A N 1
ATOM 852 C CA . GLY A 1 104 ? 17.344 9.890 13.389 1.00 98.25 104 GLY A CA 1
ATOM 853 C C . GLY A 1 104 ? 17.042 10.035 11.891 1.00 98.25 104 GLY A C 1
ATOM 854 O O . GLY A 1 104 ? 16.425 9.155 11.276 1.00 98.25 104 GLY A O 1
ATOM 855 N N . PRO A 1 105 ? 17.422 11.179 11.300 1.00 98.06 105 PRO A N 1
ATOM 856 C CA . PRO A 1 105 ? 17.082 11.507 9.921 1.00 98.06 105 PRO A CA 1
ATOM 857 C C . PRO A 1 105 ? 17.789 10.602 8.907 1.00 98.06 105 PRO A C 1
ATOM 859 O O . PRO A 1 105 ? 17.152 10.172 7.953 1.00 98.06 105 PRO A O 1
ATOM 862 N N . GLU A 1 106 ? 19.054 10.237 9.125 1.00 98.38 106 GLU A N 1
ATOM 863 C CA . GLU A 1 106 ? 19.817 9.413 8.179 1.00 98.38 106 GLU A CA 1
ATOM 864 C C . GLU A 1 106 ? 19.218 8.010 8.049 1.00 98.38 106 GLU A C 1
ATOM 866 O O . GLU A 1 106 ? 18.994 7.524 6.942 1.00 98.38 106 GLU A O 1
ATOM 871 N N . TRP A 1 107 ? 18.903 7.377 9.185 1.00 98.44 107 TRP A N 1
ATOM 872 C CA . TRP A 1 107 ? 18.252 6.067 9.197 1.00 98.44 107 TRP A CA 1
ATOM 873 C C . TRP A 1 107 ? 16.872 6.129 8.538 1.00 98.44 107 TRP A C 1
ATOM 875 O O . TRP A 1 107 ? 16.495 5.226 7.798 1.00 98.44 107 TRP A O 1
ATOM 885 N N . THR A 1 108 ? 16.125 7.207 8.785 1.00 98.31 108 THR A N 1
ATOM 886 C CA . THR A 1 108 ? 14.769 7.375 8.252 1.00 98.31 108 THR A CA 1
ATOM 887 C C . THR A 1 108 ? 14.766 7.507 6.738 1.00 98.31 108 THR A C 1
ATOM 889 O O . THR A 1 108 ? 13.998 6.809 6.080 1.00 98.31 108 THR A O 1
ATOM 892 N N . GLU A 1 109 ? 15.631 8.352 6.176 1.00 97.69 109 GLU A N 1
ATOM 893 C CA . GLU A 1 109 ? 15.704 8.512 4.723 1.00 97.69 109 GLU A CA 1
ATOM 894 C C . GLU A 1 109 ? 16.200 7.233 4.042 1.00 97.69 109 GLU A C 1
ATOM 896 O O . GLU A 1 109 ? 15.646 6.838 3.017 1.00 97.69 109 GLU A O 1
ATOM 901 N N . GLU A 1 110 ? 17.159 6.520 4.640 1.00 97.94 110 GLU A N 1
ATOM 902 C CA . GLU A 1 110 ? 17.595 5.232 4.095 1.00 97.94 110 GLU A CA 1
ATOM 903 C C . GLU A 1 110 ? 16.492 4.170 4.173 1.00 97.94 110 GLU A C 1
ATOM 905 O O . GLU A 1 110 ? 16.303 3.406 3.230 1.00 97.94 110 GLU A O 1
ATOM 910 N N . TYR A 1 111 ? 15.700 4.144 5.244 1.00 97.88 111 TYR A N 1
ATOM 911 C CA . TYR A 1 111 ? 14.582 3.211 5.358 1.00 97.88 111 TYR A CA 1
ATOM 912 C C . TYR A 1 111 ? 13.448 3.530 4.368 1.00 97.88 111 TYR A C 1
ATOM 914 O O . TYR A 1 111 ? 1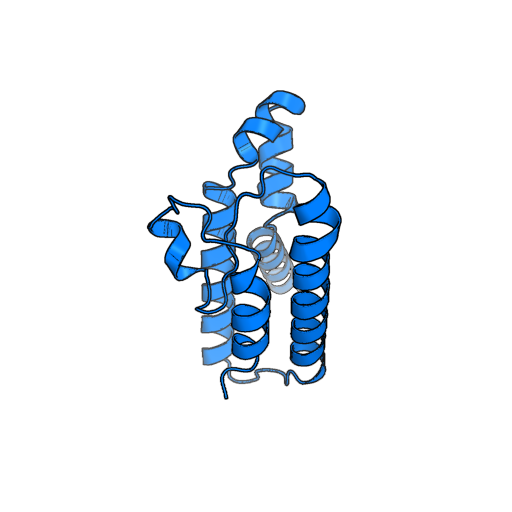2.890 2.625 3.745 1.00 97.88 111 TYR A O 1
ATOM 922 N N . ILE A 1 112 ? 13.126 4.812 4.171 1.00 97.06 112 ILE A N 1
ATOM 923 C CA . ILE A 1 112 ? 12.093 5.255 3.224 1.00 97.06 112 ILE A CA 1
ATOM 924 C C . ILE A 1 112 ? 12.518 4.960 1.780 1.00 97.06 112 ILE A C 1
ATOM 926 O O . ILE A 1 112 ? 11.770 4.318 1.043 1.00 97.06 112 ILE A O 1
ATOM 930 N N . HIS A 1 113 ? 13.713 5.398 1.379 1.00 96.38 113 HIS A N 1
ATOM 931 C CA . HIS A 1 113 ? 14.172 5.344 -0.014 1.00 96.38 113 HIS A CA 1
ATOM 932 C C . HIS A 1 113 ? 14.911 4.051 -0.384 1.00 96.38 113 HIS A C 1
ATOM 934 O O . HIS A 1 113 ? 15.128 3.784 -1.566 1.00 96.38 113 HIS A O 1
ATOM 940 N N . GLY A 1 114 ? 15.344 3.271 0.606 1.00 95.69 114 GLY A N 1
ATOM 941 C CA . GLY A 1 114 ? 16.091 2.029 0.414 1.00 95.69 114 GLY A CA 1
ATOM 942 C C . GLY A 1 114 ? 15.332 0.758 0.752 1.00 95.69 114 GLY A C 1
ATOM 943 O O . GLY A 1 114 ? 15.844 -0.320 0.465 1.00 95.69 114 GLY A O 1
ATOM 944 N N . PHE A 1 115 ? 14.138 0.864 1.342 1.00 96.38 115 PHE A N 1
ATOM 945 C CA . PHE A 1 115 ? 13.331 -0.305 1.684 1.00 96.38 115 PHE A CA 1
ATOM 946 C C . PHE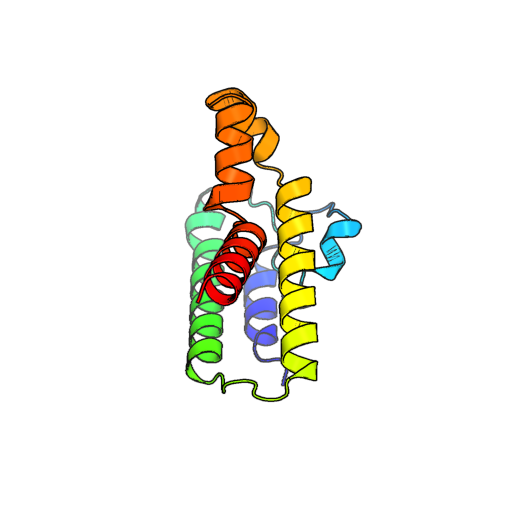 A 1 115 ? 11.831 -0.105 1.449 1.00 96.38 115 PHE A C 1
ATOM 948 O O . PHE A 1 115 ? 11.226 -0.886 0.724 1.00 96.38 115 PHE A O 1
ATOM 955 N N . LEU A 1 116 ? 11.204 0.920 2.041 1.00 96.69 116 LEU A N 1
ATOM 956 C CA . LEU A 1 116 ? 9.745 1.080 1.938 1.00 96.69 116 LEU A CA 1
ATOM 957 C C . LEU A 1 116 ? 9.281 1.412 0.511 1.00 96.69 116 LEU A C 1
ATOM 959 O O . LEU A 1 116 ? 8.239 0.917 0.078 1.00 96.69 116 LEU A O 1
ATOM 963 N N . PHE A 1 117 ? 10.037 2.252 -0.201 1.00 96.88 117 PHE A N 1
ATOM 964 C CA . PHE A 1 117 ? 9.707 2.738 -1.544 1.00 96.88 117 PHE A CA 1
ATOM 965 C C . PHE A 1 117 ? 10.944 2.715 -2.462 1.00 96.88 117 PHE A C 1
ATOM 967 O O . PHE A 1 117 ? 11.378 3.741 -2.982 1.00 96.88 117 PHE A O 1
ATOM 974 N N . ASP A 1 118 ? 11.530 1.533 -2.652 1.00 96.50 118 ASP A N 1
ATOM 975 C CA . ASP A 1 118 ? 12.861 1.312 -3.241 1.00 96.50 118 ASP A CA 1
ATOM 976 C C . ASP A 1 118 ? 12.894 1.095 -4.772 1.00 96.50 118 ASP A C 1
ATOM 978 O O . ASP A 1 118 ? 13.973 0.966 -5.353 1.00 96.50 118 ASP A O 1
ATOM 982 N N . LEU A 1 119 ? 11.741 1.082 -5.455 1.00 94.88 119 LEU A N 1
ATOM 983 C CA . LEU A 1 119 ? 11.655 0.752 -6.890 1.00 94.88 119 LEU A CA 1
ATOM 984 C C . LEU A 1 119 ? 12.589 1.595 -7.767 1.00 94.88 119 LEU A C 1
ATOM 986 O O . LEU A 1 119 ? 13.239 1.062 -8.661 1.00 94.88 119 LEU A O 1
ATOM 990 N N . GLU A 1 120 ? 12.666 2.904 -7.524 1.00 92.50 120 GLU A N 1
ATOM 991 C CA . GLU A 1 120 ? 13.518 3.804 -8.307 1.00 92.50 120 GLU A CA 1
ATOM 992 C C . GLU A 1 120 ? 15.001 3.418 -8.190 1.00 92.50 120 GLU A C 1
ATOM 994 O O . GLU A 1 120 ? 15.695 3.302 -9.201 1.00 92.50 120 GLU A O 1
ATOM 999 N N . ARG A 1 121 ? 15.458 3.102 -6.973 1.00 93.75 121 ARG A N 1
ATOM 1000 C CA . ARG A 1 121 ? 16.821 2.629 -6.699 1.00 93.75 121 ARG A CA 1
ATOM 1001 C C . ARG A 1 121 ? 17.104 1.291 -7.390 1.00 93.75 121 ARG A C 1
ATOM 1003 O O . ARG A 1 121 ? 18.194 1.099 -7.941 1.00 93.75 121 ARG A O 1
ATOM 1010 N N . ASN A 1 122 ? 16.136 0.377 -7.375 1.00 94.00 122 ASN A N 1
ATOM 1011 C CA . ASN A 1 122 ? 16.268 -0.937 -8.004 1.00 94.00 122 ASN A CA 1
ATOM 1012 C C . ASN A 1 122 ? 16.365 -0.811 -9.531 1.00 94.00 122 ASN A C 1
ATOM 1014 O O . ASN A 1 122 ? 17.308 -1.334 -10.123 1.00 94.00 122 ASN A O 1
ATOM 1018 N N . LEU A 1 123 ? 15.489 -0.019 -10.157 1.00 92.88 123 LEU A N 1
ATOM 1019 C CA . LEU A 1 123 ? 15.523 0.233 -11.602 1.00 92.88 123 LEU A CA 1
ATOM 1020 C C . LEU A 1 123 ? 16.824 0.911 -12.049 1.00 92.88 123 LEU A C 1
ATOM 1022 O O . LEU A 1 123 ? 17.385 0.563 -13.087 1.00 92.88 123 LEU A O 1
ATOM 1026 N N . GLU A 1 124 ? 17.343 1.872 -11.281 1.00 91.38 124 GLU A N 1
ATOM 1027 C CA . GLU A 1 124 ? 18.647 2.478 -11.570 1.00 91.38 124 GLU A CA 1
ATOM 1028 C C . GLU A 1 124 ? 19.790 1.463 -11.508 1.00 91.38 124 GLU A C 1
ATOM 1030 O O . GLU A 1 124 ? 20.704 1.500 -12.336 1.00 91.38 124 GLU A O 1
ATOM 1035 N N . SER A 1 125 ? 19.746 0.559 -10.530 1.00 91.50 125 SER A N 1
ATOM 1036 C CA . SER A 1 125 ? 20.755 -0.485 -10.350 1.00 91.50 125 SER A CA 1
ATOM 1037 C C . SER A 1 125 ? 20.724 -1.492 -11.501 1.00 91.50 125 SER A C 1
ATOM 1039 O O . SER A 1 125 ? 21.769 -1.799 -12.074 1.00 91.50 125 SER A O 1
ATOM 1041 N N . GLU A 1 126 ? 19.534 -1.935 -11.909 1.00 90.62 126 GLU A N 1
ATOM 1042 C CA . GLU A 1 126 ? 19.335 -2.822 -13.061 1.00 90.62 126 GLU A CA 1
ATOM 1043 C C . GLU A 1 126 ? 19.812 -2.182 -14.371 1.00 90.62 126 GLU A C 1
ATOM 1045 O O . GLU A 1 126 ? 20.529 -2.813 -15.149 1.00 90.62 126 GLU A O 1
ATOM 1050 N N . ARG A 1 127 ? 19.494 -0.900 -14.594 1.00 91.25 127 ARG A N 1
ATOM 1051 C CA . ARG A 1 127 ? 19.954 -0.150 -15.776 1.00 91.25 127 ARG A CA 1
ATOM 1052 C C . ARG A 1 127 ? 21.477 -0.030 -15.819 1.00 91.25 127 ARG A C 1
ATOM 1054 O O . ARG A 1 127 ? 22.068 -0.219 -16.879 1.00 91.25 127 ARG A O 1
ATOM 1061 N N . LYS A 1 128 ? 22.124 0.244 -14.680 1.00 90.06 128 LYS A N 1
ATOM 1062 C CA . LYS A 1 128 ? 23.595 0.293 -14.582 1.00 90.06 128 LYS A CA 1
ATOM 1063 C C . LYS A 1 128 ? 24.230 -1.063 -14.889 1.00 90.06 128 LYS A C 1
ATOM 1065 O O . LYS A 1 128 ? 25.219 -1.105 -15.613 1.00 90.06 128 LYS A O 1
ATOM 1070 N N . LEU A 1 129 ? 23.657 -2.152 -14.371 1.00 89.56 129 LEU A N 1
ATOM 1071 C CA . LEU A 1 129 ? 24.119 -3.515 -14.650 1.00 89.56 129 LEU A CA 1
ATOM 1072 C C . LEU A 1 129 ? 24.008 -3.850 -16.142 1.00 89.56 129 LEU A C 1
ATOM 1074 O O . LEU A 1 129 ? 24.975 -4.335 -16.718 1.00 89.56 129 LEU A O 1
ATOM 1078 N N . ALA A 1 130 ? 22.880 -3.521 -16.776 1.00 88.06 130 ALA A N 1
ATOM 1079 C CA . ALA A 1 130 ? 22.661 -3.757 -18.203 1.00 88.06 130 ALA A CA 1
ATOM 1080 C C . ALA A 1 130 ? 23.595 -2.940 -19.117 1.00 88.06 130 ALA A C 1
ATOM 1082 O O . ALA A 1 130 ? 23.908 -3.374 -20.217 1.00 88.06 130 ALA A O 1
ATOM 1083 N N . MET A 1 131 ? 24.045 -1.757 -18.682 1.00 84.19 131 MET A N 1
ATOM 1084 C CA . MET A 1 131 ? 25.031 -0.951 -19.420 1.00 84.19 131 MET A CA 1
ATOM 1085 C C . MET A 1 131 ? 26.473 -1.452 -19.252 1.00 84.19 131 MET A C 1
ATOM 1087 O O . MET A 1 131 ? 27.340 -1.075 -20.039 1.00 84.19 131 MET A O 1
ATOM 1091 N N . ALA A 1 132 ? 26.746 -2.246 -18.214 1.00 80.19 132 ALA A N 1
ATOM 1092 C CA . ALA A 1 132 ? 28.070 -2.794 -17.920 1.00 80.19 132 ALA A CA 1
ATOM 1093 C C . ALA A 1 132 ? 28.314 -4.189 -18.537 1.00 80.19 132 ALA A C 1
ATOM 1095 O O . ALA A 1 132 ? 29.454 -4.658 -18.514 1.00 80.19 132 ALA A O 1
ATOM 1096 N N . SER A 1 133 ? 27.266 -4.840 -19.057 1.00 66.75 133 SER A N 1
ATOM 1097 C CA . SER A 1 133 ? 27.279 -6.140 -19.754 1.00 66.75 133 SER A CA 1
ATOM 1098 C C . SER A 1 133 ? 27.291 -5.990 -21.270 1.00 66.75 133 SER A C 1
ATOM 1100 O O . SER A 1 133 ? 28.034 -6.752 -21.925 1.00 66.75 133 SER A O 1
#

Foldseek 3Di:
DPVCVVLLVVLCVLFPAQDDDDPVCVVVDDPSDRHHDDPDPVCCVPSVVSSVVVVVVVVVVCVVVDDDDDDPVVVVVVLVVLLVVLVCCLVDPPCLVVCCVVPNNVVSNCCSCVPVRPSVVVVVVVVVVVVVD

Secondary structure (DSSP, 8-state):
--TTHHHHHHHHTTS---S---GGGGGG--TT------SSHHHIIIIIHHHHHHHHHHHHHHHHHPPPP--HHHHHHHHHHHHHHHHHHHHH-TTHHHHHHHH-HHHHHHHIIIIIT-HHHHHHHHHHHHHH-

Sequence (133 aa):
AKPVMPIFEKHQKNLPWGGDFPEEAQQFFSPAFLWTRPSETLAVETHVFEAFKDYLHAYIGFVSEAKPVTDPMALQDIEAAQLRYLRYRAEKDPARGMLTRFYGPEWTEEYIHGFLFDLERNLESERKLAMAS

pLDDT: mean 95.02, std 6.07, range [47.81, 98.62]

Radius of gyration: 18.52 Å; chains: 1; bounding box: 50×31×45 Å